Protein AF-A0A8B6DJI1-F1 (afdb_monomer)

pLDDT: mean 71.01, std 21.44, range [27.3, 97.31]

Mean predicted aligned error: 15.01 Å

Solvent-accessible surface area (backbone atoms only — not comparable to full-atom values): 9676 Å² total; per-residue (Å²): 140,87,82,86,86,88,76,87,83,82,92,80,78,94,67,89,69,74,72,77,70,94,80,73,61,66,46,68,45,94,41,61,42,37,37,41,38,54,73,71,86,84,73,83,68,88,75,83,71,89,68,81,92,63,101,61,92,72,81,72,51,72,69,55,52,47,53,55,49,52,56,54,56,53,58,72,75,49,94,63,93,67,99,72,74,81,79,74,68,68,50,76,47,73,40,82,82,68,45,79,90,76,55,53,93,73,30,63,56,71,67,54,52,54,50,49,55,53,52,51,52,40,40,76,67,38,50,91,48,49,44,57,51,52,54,50,53,53,46,69,78,51,73,129

Radius of gyration: 20.6 Å; Cα contacts (8 Å, |Δi|>4): 70; chains: 1; bounding box: 54×53×44 Å

Organism: Mytilus galloprovincialis (NCBI:txid29158)

Secondary structure (DSSP, 8-state):
---PPP-PPPP----------S---EEE-TTSSEEEEE--TT-------------S-PPPPHHHHHHHHHHHHHHHH--S--TTGGGS-EEEEE-TT--GGG--TTS--HHHHHHHHHHHHHHHTTGGGHHHHHHHHHHHHS--

Sequence (144 aa):
MAKPSGYPPSPNPSSSGSSPSQNEEQYVHCSGGMFVLIEDSQTTSPTMKEAPFVYGHKKKSASQLRKDYIARQTSRTNQHDDQHWNKIGFLWSWNYMLSKKWRTSHTGDEHFQDKMLADFREFCSNKDDRLKEYWHDYKLDNPV

InterPro domains:
  IPR027244 Vacuolar membrane-associated protein Iml1 [PTHR13179] (19-137)
  IPR045838 DEPDC5, C-terminal [PF19418] (19-128)

Structure (mmCIF, N/CA/C/O backbone):
data_AF-A0A8B6DJI1-F1
#
_entry.id   AF-A0A8B6DJI1-F1
#
loop_
_atom_site.group_PDB
_atom_site.id
_atom_site.type_symbol
_atom_site.label_atom_id
_atom_site.label_alt_id
_atom_site.label_comp_id
_atom_site.label_asym_id
_atom_site.label_entity_id
_atom_site.label_seq_id
_atom_site.pdbx_PDB_ins_code
_atom_site.Cartn_x
_atom_site.Cartn_y
_atom_site.Cartn_z
_atom_site.occupancy
_atom_site.B_iso_or_equiv
_atom_site.auth_seq_id
_atom_site.auth_comp_id
_atom_site.auth_asym_id
_atom_site.auth_atom_id
_atom_site.pdbx_PDB_model_num
ATOM 1 N N . MET A 1 1 ? 18.929 -14.274 12.629 1.00 33.88 1 MET A N 1
ATOM 2 C CA . MET A 1 1 ? 20.221 -13.930 13.268 1.00 33.88 1 MET A CA 1
ATOM 3 C C . MET A 1 1 ? 20.989 -12.996 12.342 1.00 33.88 1 MET A C 1
ATOM 5 O O . MET A 1 1 ? 21.514 -13.462 11.343 1.00 33.88 1 MET A O 1
ATOM 9 N N . ALA A 1 2 ? 21.009 -11.692 12.617 1.00 27.30 2 ALA A N 1
ATOM 10 C CA . ALA A 1 2 ? 21.790 -10.724 11.844 1.00 27.30 2 ALA A CA 1
ATOM 11 C C . ALA A 1 2 ? 22.995 -10.275 12.683 1.00 27.30 2 ALA A C 1
ATOM 13 O O . ALA A 1 2 ? 22.825 -9.871 13.831 1.00 27.30 2 ALA A O 1
ATOM 14 N N . LYS A 1 3 ? 24.207 -10.382 12.129 1.00 34.62 3 LYS A N 1
ATOM 15 C CA . LYS A 1 3 ? 25.426 -9.787 12.699 1.00 34.62 3 LYS A CA 1
ATOM 16 C C . LYS A 1 3 ? 25.803 -8.534 11.894 1.00 34.62 3 LYS A C 1
ATOM 18 O O . LYS A 1 3 ? 25.657 -8.573 10.673 1.00 34.62 3 LYS A O 1
ATOM 23 N N . PRO A 1 4 ? 26.332 -7.466 12.517 1.00 36.09 4 PRO A N 1
ATOM 24 C CA . PRO A 1 4 ? 26.873 -6.323 11.790 1.00 36.09 4 PRO A CA 1
ATOM 25 C C . PRO A 1 4 ? 28.319 -6.595 11.344 1.00 36.09 4 PRO A C 1
ATOM 27 O O . PRO A 1 4 ? 29.148 -7.047 12.132 1.00 36.09 4 PRO A O 1
ATOM 30 N N . SER A 1 5 ? 28.620 -6.309 10.075 1.00 44.19 5 SER A N 1
ATOM 31 C CA . SER A 1 5 ? 29.976 -6.315 9.514 1.00 44.19 5 SER A CA 1
ATOM 32 C C . SER A 1 5 ? 30.703 -5.029 9.912 1.00 44.19 5 SER A C 1
ATOM 34 O O . SER A 1 5 ? 30.231 -3.937 9.605 1.00 44.19 5 SER A O 1
ATOM 36 N N . GLY A 1 6 ? 31.841 -5.156 10.598 1.00 38.81 6 GLY A N 1
ATOM 37 C CA . GLY A 1 6 ? 32.668 -4.034 11.035 1.00 38.81 6 GLY A CA 1
ATOM 38 C C . GLY A 1 6 ? 33.604 -3.519 9.940 1.00 38.81 6 GLY A C 1
ATOM 39 O O . GLY A 1 6 ? 34.353 -4.289 9.348 1.00 38.81 6 GLY A O 1
ATOM 40 N N . TYR A 1 7 ? 33.605 -2.203 9.744 1.00 43.00 7 TYR A N 1
ATOM 41 C CA . TYR A 1 7 ? 34.734 -1.445 9.205 1.00 43.00 7 TYR A CA 1
ATOM 42 C C . TYR A 1 7 ? 34.986 -0.246 10.136 1.00 43.00 7 TYR A C 1
ATOM 44 O O . TYR A 1 7 ? 34.014 0.365 10.590 1.00 43.00 7 TYR A O 1
ATOM 52 N N . PRO A 1 8 ? 36.245 0.094 10.468 1.00 41.28 8 PRO A N 1
ATOM 53 C CA . PRO A 1 8 ? 36.543 1.226 11.342 1.00 41.28 8 PRO A CA 1
ATOM 54 C C . PRO A 1 8 ? 36.371 2.564 10.593 1.00 41.28 8 PRO A C 1
ATOM 56 O O . PRO A 1 8 ? 36.754 2.651 9.424 1.00 41.28 8 PRO A O 1
ATOM 59 N N . PRO A 1 9 ? 35.835 3.624 11.229 1.00 41.81 9 PRO A N 1
ATOM 60 C CA . PRO A 1 9 ? 35.714 4.930 10.592 1.00 41.81 9 PRO A CA 1
ATOM 61 C C . PRO A 1 9 ? 37.046 5.696 10.645 1.00 41.81 9 PRO A C 1
ATOM 63 O O . PRO A 1 9 ? 37.699 5.766 11.686 1.00 41.81 9 PRO A O 1
ATOM 66 N N . SER A 1 10 ? 37.445 6.301 9.523 1.00 41.16 10 SER A N 1
ATOM 67 C CA . SER A 1 10 ? 38.513 7.310 9.480 1.00 41.16 10 SER A CA 1
ATOM 68 C C . SER A 1 10 ? 38.055 8.620 10.148 1.00 41.16 10 SER A C 1
ATOM 70 O O . SER A 1 10 ? 36.873 8.959 10.051 1.00 41.16 10 SER A O 1
ATOM 72 N N . PRO A 1 11 ? 38.949 9.387 10.804 1.00 50.03 11 PRO A N 1
ATOM 73 C CA . PRO A 1 11 ? 38.566 10.576 11.557 1.00 50.03 11 PRO A CA 1
ATOM 74 C C . PRO A 1 11 ? 38.587 11.818 10.661 1.00 50.03 11 PRO A C 1
ATOM 76 O O . PRO A 1 11 ? 39.605 12.078 10.025 1.00 50.03 11 PRO A O 1
ATOM 79 N N . ASN A 1 12 ? 37.492 12.588 10.615 1.00 39.09 12 ASN A N 1
ATOM 80 C CA . ASN A 1 12 ? 37.504 14.010 10.236 1.00 39.09 12 ASN A CA 1
ATOM 81 C C . ASN A 1 12 ? 36.141 14.696 10.486 1.00 39.09 12 ASN A C 1
ATOM 83 O O . ASN A 1 12 ? 35.134 14.016 10.666 1.00 39.09 12 ASN A O 1
ATOM 87 N N . PRO A 1 13 ? 36.116 16.036 10.596 1.00 38.59 13 PRO A N 1
ATOM 88 C CA . PRO A 1 13 ? 35.993 16.761 11.851 1.00 38.59 13 PRO A CA 1
ATOM 89 C C . PRO A 1 13 ? 34.543 17.124 12.188 1.00 38.59 13 PRO A C 1
ATOM 91 O O . PRO A 1 13 ? 33.664 17.155 11.331 1.00 38.59 13 PRO A O 1
ATOM 94 N N . SER A 1 14 ? 34.340 17.422 13.470 1.00 43.56 14 SER A N 1
ATOM 95 C CA . SER A 1 14 ? 33.156 17.989 14.123 1.00 43.56 14 SER A CA 1
ATOM 96 C C . SER A 1 14 ? 32.201 18.768 13.206 1.00 43.56 14 SER A C 1
ATOM 98 O O . SER A 1 14 ? 32.232 19.996 13.141 1.00 43.56 14 SER A O 1
ATOM 100 N N . SER A 1 15 ? 31.277 18.049 12.572 1.00 36.38 15 SER A N 1
ATOM 101 C CA . SER A 1 15 ? 29.932 18.566 12.372 1.00 36.38 15 SER A CA 1
ATOM 102 C C . SER A 1 15 ? 29.125 18.039 13.546 1.00 36.38 15 SER A C 1
ATOM 104 O O . SER A 1 15 ? 29.082 16.833 13.790 1.00 36.38 15 SER A O 1
ATOM 106 N N . SER A 1 16 ? 28.538 18.939 14.328 1.00 40.47 16 SER A N 1
ATOM 107 C CA . SER A 1 16 ? 27.451 18.607 15.241 1.00 40.47 16 SER A CA 1
ATOM 108 C C . SER A 1 16 ? 26.260 18.171 14.388 1.00 40.47 16 SER A C 1
ATOM 110 O O . SER A 1 16 ? 25.307 18.914 14.163 1.00 40.47 16 SER A O 1
ATOM 112 N N . GLY A 1 17 ? 26.372 16.967 13.825 1.00 34.59 17 GLY A N 1
ATOM 113 C CA . GLY A 1 17 ? 25.301 16.273 13.151 1.00 34.59 17 GLY A CA 1
ATOM 114 C C . GLY A 1 17 ? 24.206 16.108 14.179 1.00 34.59 17 GLY A C 1
ATOM 115 O O . GLY A 1 17 ? 24.384 15.415 15.178 1.00 34.59 17 GLY A O 1
ATOM 116 N N . SER A 1 18 ? 23.108 16.824 13.963 1.00 40.41 18 SER A N 1
ATOM 117 C CA . SER A 1 18 ? 21.860 16.619 14.673 1.00 40.41 18 SER A CA 1
ATOM 118 C C . SER A 1 18 ? 21.622 15.121 14.795 1.00 40.41 18 SER A C 1
ATOM 120 O O . SER A 1 18 ? 21.480 14.444 13.773 1.00 40.41 18 SER A O 1
ATOM 122 N N . SER A 1 19 ? 21.614 14.616 16.026 1.00 35.41 19 SER A N 1
ATOM 123 C CA . SER A 1 19 ? 21.172 13.265 16.337 1.00 35.41 19 SER A CA 1
ATOM 124 C C . SER A 1 19 ? 19.873 13.023 15.562 1.00 35.41 19 SER A C 1
ATOM 126 O O . SER A 1 19 ? 18.969 13.863 15.678 1.00 35.41 19 SER A O 1
ATOM 128 N N . PRO A 1 20 ? 19.759 11.969 14.731 1.00 40.66 20 PRO A N 1
ATOM 129 C CA . PRO A 1 20 ? 18.486 11.664 14.104 1.00 40.66 20 PRO A CA 1
ATOM 130 C C . PRO A 1 20 ? 17.487 11.491 15.242 1.00 40.66 20 PRO A C 1
ATOM 132 O O . PRO A 1 20 ? 17.712 10.720 16.178 1.00 40.66 20 PRO A O 1
ATOM 135 N N . SER A 1 21 ? 16.447 12.317 15.221 1.00 45.72 21 SER A N 1
ATOM 136 C CA . SER A 1 21 ? 15.353 12.244 16.177 1.00 45.72 21 SER A CA 1
ATOM 137 C C . SER A 1 21 ? 14.838 10.807 16.138 1.00 45.72 21 SER A C 1
ATOM 139 O O . SER A 1 21 ? 14.453 10.331 15.076 1.00 45.72 21 SER A O 1
ATOM 141 N N . GLN A 1 22 ? 14.890 10.104 17.264 1.00 48.19 22 GLN A N 1
ATOM 142 C CA . GLN A 1 22 ? 14.645 8.661 17.387 1.00 48.19 22 GLN A CA 1
ATOM 143 C C . GLN A 1 22 ? 13.188 8.210 17.105 1.00 48.19 22 GLN A C 1
ATOM 145 O O . GLN A 1 22 ? 12.833 7.105 17.479 1.00 48.19 22 GLN A O 1
ATOM 150 N N . ASN A 1 23 ? 12.355 9.004 16.418 1.00 52.12 23 ASN A N 1
ATOM 151 C CA . ASN A 1 23 ? 10.938 8.698 16.142 1.00 52.12 23 ASN A CA 1
ATOM 152 C C . ASN A 1 23 ? 10.607 8.807 14.643 1.00 52.12 23 ASN A C 1
ATOM 154 O O . ASN A 1 23 ? 9.687 9.516 14.234 1.00 52.12 23 ASN A O 1
ATOM 158 N N . GLU A 1 24 ? 11.382 8.147 13.787 1.00 61.62 24 GLU A N 1
ATOM 159 C CA . GLU A 1 24 ? 11.095 8.085 12.352 1.00 61.62 24 GLU A CA 1
ATOM 160 C C . GLU A 1 24 ? 10.642 6.672 11.955 1.00 61.62 24 GLU A C 1
ATOM 162 O O . GLU A 1 24 ? 11.385 5.931 11.322 1.00 61.62 24 GLU A O 1
ATOM 167 N N . GLU A 1 25 ? 9.401 6.304 12.300 1.00 74.00 25 GLU A N 1
ATOM 168 C CA . GLU A 1 25 ? 8.780 5.015 11.943 1.00 74.00 25 GLU A CA 1
ATOM 169 C C . GLU A 1 25 ? 8.445 4.954 10.441 1.00 74.00 25 GLU A C 1
ATOM 171 O O . GLU A 1 25 ? 7.317 5.168 9.989 1.00 74.00 25 GLU A O 1
ATOM 176 N N . GLN A 1 26 ? 9.485 4.761 9.631 1.00 86.06 26 GLN A N 1
ATOM 177 C CA . GLN A 1 26 ? 9.389 4.496 8.204 1.00 86.06 26 GLN A CA 1
ATOM 178 C C . GLN A 1 26 ? 9.722 3.030 7.948 1.00 86.06 26 GLN A C 1
ATOM 180 O O . GLN A 1 26 ? 10.788 2.543 8.319 1.00 86.06 26 GLN A O 1
ATOM 185 N N . TYR A 1 27 ? 8.826 2.352 7.244 1.00 91.06 27 TYR A N 1
ATOM 186 C CA . TYR A 1 27 ? 8.943 0.939 6.933 1.00 91.06 27 TYR A CA 1
ATOM 187 C C . TYR A 1 27 ? 9.139 0.748 5.436 1.00 91.06 27 TYR A C 1
ATOM 189 O O . TYR A 1 27 ? 8.515 1.414 4.607 1.00 91.06 27 TYR A O 1
ATOM 197 N N . VAL A 1 28 ? 10.018 -0.188 5.095 1.00 92.94 28 VAL A N 1
ATOM 198 C CA . VAL A 1 28 ? 10.248 -0.646 3.727 1.00 92.94 28 VAL A CA 1
ATOM 199 C C . VAL A 1 28 ? 9.751 -2.080 3.650 1.00 92.94 28 VAL A C 1
ATOM 201 O O . VAL A 1 28 ? 10.184 -2.922 4.437 1.00 92.94 28 VAL A O 1
ATOM 204 N N . HIS A 1 29 ? 8.851 -2.373 2.715 1.00 94.31 29 HIS A N 1
ATOM 205 C CA . HIS A 1 29 ? 8.434 -3.752 2.475 1.00 94.31 29 HIS A CA 1
ATOM 206 C C . HIS A 1 29 ? 9.634 -4.594 2.011 1.00 94.31 29 HIS A C 1
ATOM 208 O O . HIS A 1 29 ? 10.514 -4.086 1.317 1.00 94.31 29 HIS A O 1
ATOM 214 N N . CYS A 1 30 ? 9.665 -5.890 2.332 1.00 92.12 30 CYS A N 1
ATOM 215 C CA . CYS A 1 30 ? 10.796 -6.773 2.013 1.00 92.12 30 CYS A CA 1
ATOM 216 C C . CYS A 1 30 ? 11.115 -6.858 0.510 1.00 92.12 30 CYS A C 1
ATOM 218 O O . CYS A 1 30 ? 12.256 -7.105 0.129 1.00 92.12 30 CYS A O 1
ATOM 220 N N . SER A 1 31 ? 10.131 -6.590 -0.349 1.00 92.69 31 SER A N 1
ATOM 221 C CA . SER A 1 31 ? 10.334 -6.506 -1.795 1.00 92.69 31 SER A CA 1
ATOM 222 C C . SER A 1 31 ? 11.127 -5.269 -2.245 1.00 92.69 31 SER A C 1
ATOM 224 O O . SER A 1 31 ? 11.581 -5.206 -3.386 1.00 92.69 31 SER A O 1
ATOM 226 N N . GLY A 1 32 ? 11.270 -4.262 -1.378 1.00 93.00 32 GLY A N 1
ATOM 227 C CA . GLY A 1 32 ? 11.884 -2.964 -1.667 1.00 93.00 32 GLY A CA 1
ATOM 228 C C . GLY A 1 32 ? 11.017 -2.028 -2.514 1.00 93.00 32 GLY A C 1
ATOM 229 O O . GLY A 1 32 ? 11.421 -0.894 -2.761 1.00 93.00 32 GLY A O 1
ATOM 230 N N . GLY A 1 33 ? 9.844 -2.483 -2.970 1.00 93.19 33 GLY A N 1
ATOM 231 C CA . GLY A 1 33 ? 8.965 -1.744 -3.882 1.00 93.19 33 GLY A CA 1
ATOM 232 C C . GLY A 1 33 ? 8.011 -0.759 -3.204 1.00 93.19 33 GLY A C 1
ATOM 233 O O . GLY A 1 33 ? 7.419 0.070 -3.882 1.00 93.19 33 GLY A O 1
ATOM 234 N N . MET A 1 34 ? 7.830 -0.847 -1.887 1.00 95.31 34 MET A N 1
ATOM 235 C CA . MET A 1 34 ? 6.762 -0.141 -1.171 1.00 95.31 34 MET A CA 1
ATOM 236 C C . MET A 1 34 ? 7.286 0.430 0.140 1.00 95.31 34 MET A C 1
ATOM 238 O O . MET A 1 34 ? 8.040 -0.236 0.857 1.00 95.31 34 MET A O 1
ATOM 242 N N . PHE A 1 35 ? 6.859 1.650 0.449 1.00 94.06 35 PHE A N 1
ATOM 243 C CA . PHE A 1 35 ? 7.185 2.346 1.686 1.00 94.06 35 PHE A CA 1
ATOM 244 C C . PHE A 1 35 ? 5.918 2.715 2.443 1.00 94.06 35 PHE A C 1
ATOM 246 O O . PHE A 1 35 ? 4.950 3.195 1.846 1.00 94.06 35 PHE A O 1
ATOM 253 N N . VAL A 1 36 ? 5.974 2.555 3.762 1.00 92.44 36 VAL A N 1
ATOM 254 C CA . VAL A 1 36 ? 4.923 2.973 4.685 1.00 92.44 36 VAL A CA 1
ATOM 255 C C . VAL A 1 36 ? 5.513 3.951 5.682 1.00 92.44 36 VAL A C 1
ATOM 257 O O . VAL A 1 36 ? 6.590 3.735 6.236 1.00 92.44 36 VAL A O 1
ATOM 260 N N . LEU A 1 37 ? 4.803 5.045 5.895 1.00 88.31 37 LEU A N 1
ATOM 261 C CA . LEU A 1 37 ? 5.164 6.092 6.827 1.00 88.31 37 LEU A CA 1
ATOM 262 C C . LEU A 1 37 ? 4.019 6.256 7.827 1.00 88.31 37 LEU A C 1
ATOM 264 O O . LEU A 1 37 ? 2.903 6.590 7.430 1.00 88.31 37 LEU A O 1
ATOM 268 N N . ILE A 1 38 ? 4.308 6.017 9.104 1.00 84.44 38 ILE A N 1
ATOM 269 C CA . ILE A 1 38 ? 3.337 6.140 10.195 1.00 84.44 38 ILE A CA 1
ATOM 270 C C . ILE A 1 38 ? 3.567 7.474 10.910 1.00 84.44 38 ILE A C 1
ATOM 272 O O . ILE A 1 38 ? 4.707 7.912 11.100 1.00 84.44 38 ILE A O 1
ATOM 276 N N . GLU A 1 39 ? 2.475 8.161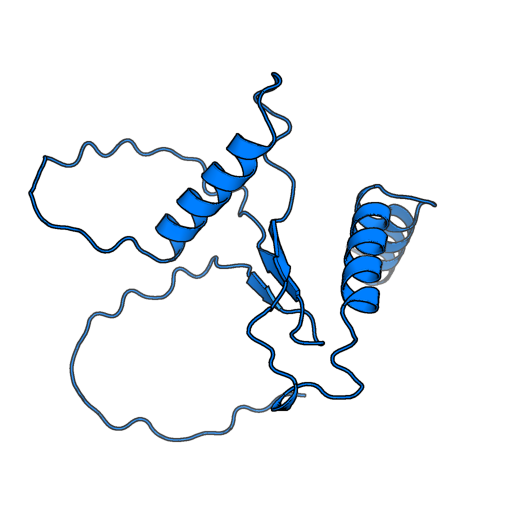 11.237 1.00 74.31 39 GLU A N 1
ATOM 277 C CA . GLU A 1 39 ? 2.525 9.378 12.039 1.00 74.31 39 GLU A CA 1
ATOM 278 C C . GLU A 1 39 ? 2.510 9.030 13.529 1.00 74.31 39 GLU A C 1
ATOM 280 O O . GLU A 1 39 ? 1.654 8.283 14.000 1.00 74.31 39 GLU A O 1
ATOM 285 N N . ASP A 1 40 ? 3.444 9.610 14.283 1.00 65.88 40 ASP A N 1
ATOM 286 C CA . ASP A 1 40 ? 3.448 9.496 15.736 1.00 65.88 40 ASP A CA 1
ATOM 287 C C . ASP A 1 40 ? 2.369 10.414 16.332 1.00 65.88 40 ASP A C 1
ATOM 289 O O . ASP A 1 40 ? 2.465 11.650 16.282 1.00 65.88 40 ASP A O 1
ATOM 293 N N . SER A 1 41 ? 1.358 9.786 16.934 1.00 56.88 41 SER A N 1
ATOM 294 C CA . SER A 1 41 ? 0.233 10.439 17.614 1.00 56.88 41 SER A CA 1
ATOM 295 C C . SER A 1 41 ? 0.642 11.440 18.710 1.00 56.88 41 SER A C 1
ATOM 297 O O . SER A 1 41 ? -0.157 12.309 19.066 1.00 56.88 41 SER A O 1
ATOM 299 N N . GLN A 1 42 ? 1.880 11.382 19.221 1.00 50.91 42 GLN A N 1
ATOM 300 C CA . GLN A 1 42 ? 2.343 12.214 20.337 1.00 50.91 42 GLN A CA 1
ATOM 301 C C . GLN A 1 42 ? 2.907 13.587 19.932 1.00 50.91 42 GLN A C 1
ATOM 303 O O . GLN A 1 42 ? 3.216 14.408 20.796 1.00 50.91 42 GLN A O 1
ATOM 308 N N . THR A 1 43 ? 3.013 13.906 18.636 1.00 49.16 43 THR A N 1
ATOM 309 C CA . THR A 1 43 ? 3.732 15.120 18.189 1.00 49.16 43 THR A CA 1
ATOM 310 C C . THR A 1 43 ? 2.849 16.350 17.927 1.00 49.16 43 THR A C 1
ATOM 312 O O . THR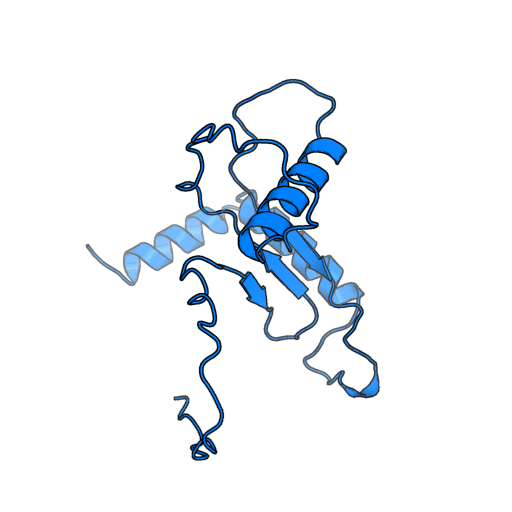 A 1 43 ? 3.295 17.301 17.275 1.00 49.16 43 THR A O 1
ATOM 315 N N . THR A 1 44 ? 1.609 16.384 18.433 1.00 45.00 44 THR A N 1
ATOM 316 C CA . THR A 1 44 ? 0.724 17.559 18.316 1.00 45.00 44 THR A CA 1
ATOM 317 C C . THR A 1 44 ? 0.753 18.427 19.573 1.00 45.00 44 THR A C 1
ATOM 319 O O . THR A 1 44 ? -0.229 18.516 20.302 1.00 45.00 44 THR A O 1
ATOM 322 N N . SER A 1 45 ? 1.865 19.117 19.816 1.00 37.69 45 SER A N 1
ATOM 323 C CA . SER A 1 45 ? 1.817 20.396 20.529 1.00 37.69 45 SER A CA 1
ATOM 324 C C . SER A 1 45 ? 2.376 21.477 19.600 1.00 37.69 45 SER A C 1
ATOM 326 O O . SER A 1 45 ? 3.576 21.487 19.306 1.00 37.69 45 SER A O 1
ATOM 328 N N . PRO A 1 46 ? 1.536 22.383 19.066 1.00 43.03 46 PRO A N 1
ATOM 329 C CA . PRO A 1 46 ? 2.036 23.545 18.359 1.00 43.03 46 PRO A CA 1
ATOM 330 C C . PRO A 1 46 ? 2.614 24.483 19.417 1.00 43.03 46 PRO A C 1
ATOM 332 O O . PRO A 1 46 ? 1.928 25.354 19.940 1.00 43.03 46 PRO A O 1
ATOM 335 N N . THR A 1 47 ? 3.887 24.308 19.771 1.00 36.25 47 THR A N 1
ATOM 336 C CA . THR A 1 47 ? 4.597 25.402 20.434 1.00 36.25 47 THR A CA 1
ATOM 337 C C . THR A 1 47 ? 4.79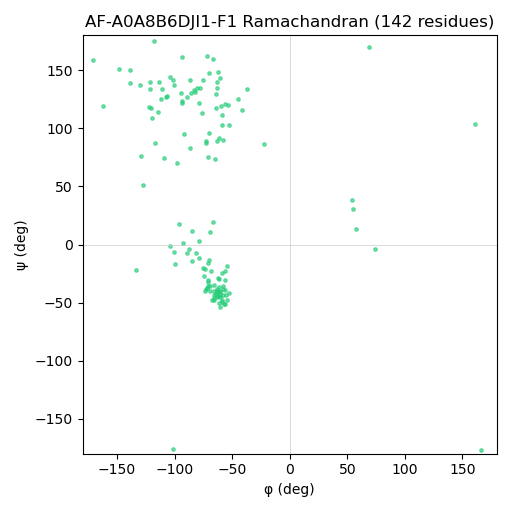3 26.472 19.366 1.00 36.25 47 THR A C 1
ATOM 339 O O . THR A 1 47 ? 5.714 26.380 18.553 1.00 36.25 47 THR A O 1
ATOM 342 N N . MET A 1 48 ? 3.888 27.453 19.331 1.00 41.97 48 MET A N 1
ATOM 343 C CA . MET A 1 48 ? 4.078 28.713 18.621 1.00 41.97 48 MET A CA 1
ATOM 344 C C . MET A 1 48 ? 5.344 29.370 19.175 1.00 41.97 48 MET A C 1
ATOM 346 O O . MET A 1 48 ? 5.313 30.090 20.165 1.00 41.97 48 MET A O 1
ATOM 350 N N 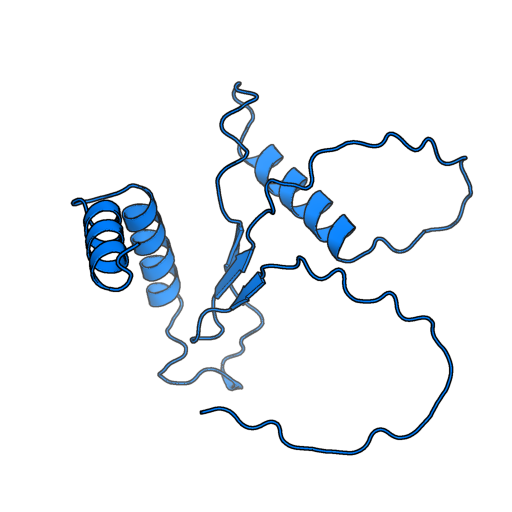. LYS A 1 49 ? 6.495 29.071 18.575 1.00 42.28 49 LYS A N 1
ATOM 351 C CA . LYS A 1 49 ? 7.682 29.901 18.733 1.00 42.28 49 LYS A CA 1
ATOM 352 C C . LYS A 1 49 ? 7.640 30.893 17.585 1.00 42.28 49 LYS A C 1
ATOM 354 O O . LYS A 1 49 ? 8.060 30.563 16.478 1.00 42.28 49 LYS A O 1
ATOM 359 N N . GLU A 1 50 ? 7.091 32.078 17.849 1.00 43.28 50 GLU A N 1
ATOM 360 C CA . G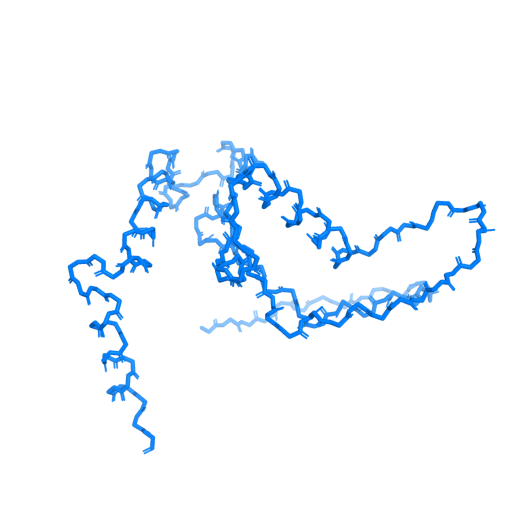LU A 1 50 ? 7.385 33.263 17.045 1.00 43.28 50 GLU A CA 1
ATOM 361 C C . GLU A 1 50 ? 8.909 33.403 16.992 1.00 43.28 50 GLU A C 1
ATOM 363 O O . GLU A 1 50 ? 9.562 33.764 17.969 1.00 43.28 50 GLU A O 1
ATOM 368 N N . ALA A 1 51 ? 9.500 33.012 15.867 1.00 46.69 51 ALA A N 1
ATOM 369 C CA . ALA A 1 51 ? 10.900 33.271 15.599 1.00 46.69 51 ALA A CA 1
ATOM 370 C C . ALA A 1 51 ? 10.977 34.565 14.777 1.00 46.69 51 ALA A C 1
ATOM 372 O O . ALA A 1 51 ? 10.274 34.667 13.767 1.00 46.69 51 ALA A O 1
ATOM 373 N N . PRO A 1 52 ? 11.822 35.536 15.166 1.00 41.66 52 PRO A N 1
ATOM 374 C CA . PRO A 1 52 ? 11.965 36.772 14.421 1.00 41.66 52 PRO A CA 1
ATOM 375 C C . PRO A 1 52 ? 12.455 36.490 13.000 1.00 41.66 52 PRO A C 1
ATOM 377 O O . PRO A 1 52 ? 13.264 35.590 12.752 1.00 41.66 52 PRO A O 1
ATOM 380 N N . PHE A 1 53 ? 11.936 37.285 12.072 1.00 48.75 53 PHE A N 1
ATOM 381 C CA . PHE A 1 53 ? 12.245 37.280 10.653 1.00 48.75 53 PHE A CA 1
ATOM 382 C C . PHE A 1 53 ? 13.741 37.539 10.422 1.00 48.75 53 PHE A C 1
ATOM 384 O O . PHE A 1 53 ? 14.220 38.665 10.528 1.00 48.75 53 PHE A O 1
ATOM 391 N N . VAL A 1 54 ? 14.489 36.478 10.115 1.00 42.69 54 VAL A N 1
ATOM 392 C CA . VAL A 1 54 ? 15.879 36.564 9.657 1.00 42.69 54 VAL A CA 1
ATOM 393 C C . VAL A 1 54 ? 15.944 35.917 8.281 1.00 42.69 54 VAL A C 1
ATOM 395 O O . VAL A 1 54 ? 15.667 34.724 8.138 1.00 42.69 54 VAL A O 1
ATOM 398 N N . TYR A 1 55 ? 16.301 36.715 7.273 1.00 47.78 55 TYR A N 1
ATOM 399 C CA . TYR A 1 55 ? 16.574 36.270 5.909 1.00 47.78 55 TYR A CA 1
ATOM 400 C C . TYR A 1 55 ? 17.755 35.295 5.902 1.00 47.78 55 TYR A C 1
ATOM 402 O O . TYR A 1 55 ? 18.919 35.670 5.813 1.00 47.78 55 TYR A O 1
ATOM 410 N N . GLY A 1 56 ? 17.439 34.015 6.016 1.00 50.19 56 GLY A N 1
ATOM 411 C CA . GLY A 1 56 ? 18.362 32.915 5.825 1.00 50.19 56 GLY A CA 1
ATOM 412 C C . GLY A 1 56 ? 17.526 31.670 5.611 1.00 50.19 56 GLY A C 1
ATOM 413 O O . GLY A 1 56 ? 16.723 31.313 6.472 1.00 50.19 56 GLY A O 1
ATOM 414 N N . HIS A 1 57 ? 17.663 31.024 4.455 1.00 54.62 57 HIS A N 1
ATOM 415 C CA . HIS A 1 57 ? 16.966 29.773 4.177 1.00 54.62 57 HIS A CA 1
ATOM 416 C C . HIS A 1 57 ? 17.454 28.699 5.158 1.00 54.62 57 HIS A C 1
ATOM 418 O O . HIS A 1 57 ? 18.427 27.990 4.901 1.00 54.62 57 HIS A O 1
ATOM 424 N N . LYS A 1 58 ? 16.798 28.585 6.318 1.00 63.62 58 LYS A N 1
ATOM 425 C CA . LYS A 1 58 ? 17.036 27.486 7.251 1.00 63.62 58 LYS A CA 1
ATOM 426 C C . LYS A 1 58 ? 16.613 26.202 6.548 1.00 63.62 58 LYS A C 1
ATOM 428 O O . LYS A 1 58 ? 15.447 26.040 6.183 1.00 63.62 58 LYS A O 1
ATOM 433 N N . LYS A 1 59 ? 17.571 25.297 6.333 1.00 70.38 59 LYS A N 1
ATOM 434 C CA . LYS A 1 59 ? 17.288 23.951 5.829 1.00 70.38 59 LYS A CA 1
ATOM 435 C C . LYS A 1 59 ? 16.354 23.276 6.833 1.00 70.38 59 LYS A C 1
ATOM 437 O O . LYS A 1 59 ? 16.693 23.153 8.008 1.00 70.38 59 LYS A O 1
ATOM 442 N N . LYS A 1 60 ? 15.156 22.908 6.381 1.00 76.81 60 LYS A N 1
ATOM 443 C CA . LYS A 1 60 ? 14.182 22.180 7.201 1.00 76.81 60 LYS A CA 1
ATOM 444 C C . LYS A 1 60 ? 14.769 20.816 7.573 1.00 76.81 60 LYS A C 1
ATOM 446 O O . LYS A 1 60 ? 15.415 20.185 6.738 1.00 76.81 60 LYS A O 1
ATOM 451 N N . SER A 1 61 ? 14.553 20.372 8.810 1.00 81.12 61 SER A N 1
ATOM 452 C CA . SER A 1 61 ? 14.929 19.017 9.226 1.00 81.12 61 SER A CA 1
ATOM 453 C C . SER A 1 61 ? 14.082 17.969 8.494 1.00 81.12 61 SER A C 1
ATOM 455 O O . SER A 1 61 ? 12.989 18.282 8.016 1.00 81.12 61 SER A O 1
ATOM 457 N N . ALA A 1 62 ? 14.555 16.720 8.439 1.00 75.38 62 ALA A N 1
ATOM 458 C CA . ALA A 1 62 ? 13.806 15.602 7.858 1.00 75.38 62 ALA A CA 1
ATOM 459 C C . ALA A 1 62 ? 12.421 15.439 8.514 1.00 75.38 62 ALA A C 1
ATOM 461 O O . ALA A 1 62 ? 11.415 15.349 7.813 1.00 75.38 62 ALA A O 1
ATOM 462 N N . SER A 1 63 ? 12.354 15.544 9.846 1.00 73.00 63 SER A N 1
ATOM 463 C CA . SER A 1 63 ? 11.096 15.561 10.603 1.00 73.00 63 SER A CA 1
ATOM 464 C C . SER A 1 63 ? 10.159 16.702 10.179 1.00 73.00 63 SER A C 1
ATOM 466 O O . SER A 1 63 ? 8.967 16.480 9.970 1.00 73.00 63 SER A O 1
ATOM 468 N N . GLN A 1 64 ? 10.676 17.919 9.973 1.00 75.62 64 GLN A N 1
ATOM 469 C CA . GLN A 1 64 ? 9.845 19.044 9.532 1.00 75.62 64 GLN A CA 1
ATOM 470 C C . GLN A 1 64 ? 9.355 18.863 8.089 1.00 75.62 64 GLN A C 1
ATOM 472 O O . GLN A 1 64 ? 8.199 19.148 7.789 1.00 75.62 64 GLN A O 1
ATOM 477 N N . LEU A 1 65 ? 10.211 18.353 7.199 1.00 82.00 65 LEU A N 1
ATOM 478 C CA . LEU A 1 65 ? 9.833 18.022 5.823 1.00 82.00 65 LEU A CA 1
ATOM 479 C C . LEU A 1 65 ? 8.771 16.917 5.771 1.00 82.00 65 LEU A C 1
ATOM 481 O O . LEU A 1 65 ? 7.850 17.003 4.962 1.00 82.00 65 LEU A O 1
ATOM 485 N N . ARG A 1 66 ? 8.868 15.919 6.657 1.00 75.19 66 ARG A N 1
ATOM 486 C CA . ARG A 1 66 ? 7.869 14.860 6.835 1.00 75.19 66 ARG A CA 1
ATOM 487 C C . ARG A 1 66 ? 6.523 15.457 7.234 1.00 75.19 66 ARG A C 1
ATOM 489 O O . ARG A 1 66 ? 5.557 15.232 6.517 1.00 75.19 66 ARG A O 1
ATOM 496 N N . LYS A 1 67 ? 6.469 16.268 8.300 1.00 78.38 67 LYS A N 1
ATOM 497 C CA . LYS A 1 67 ? 5.233 16.942 8.753 1.00 78.38 67 LYS A CA 1
ATOM 498 C C . LYS A 1 67 ? 4.580 17.750 7.634 1.00 78.38 67 LYS A C 1
ATOM 500 O O . LYS A 1 67 ? 3.388 17.604 7.375 1.00 78.38 67 LYS A O 1
ATOM 505 N N . ASP A 1 68 ? 5.381 18.546 6.928 1.00 81.38 68 ASP A N 1
ATOM 506 C CA . ASP A 1 68 ? 4.909 19.336 5.791 1.00 81.38 68 ASP A CA 1
ATOM 507 C C . ASP A 1 68 ? 4.365 18.441 4.661 1.00 81.38 68 ASP A C 1
ATOM 509 O O . ASP A 1 68 ? 3.391 18.803 4.002 1.00 81.38 68 ASP A O 1
ATOM 513 N N . TYR A 1 69 ? 4.976 17.276 4.416 1.00 81.12 69 TYR A N 1
ATOM 514 C CA . TYR A 1 69 ? 4.495 16.310 3.429 1.00 81.12 69 TYR A CA 1
ATOM 515 C C . TYR A 1 69 ? 3.157 15.691 3.844 1.00 81.12 69 TYR A C 1
ATOM 517 O O . TYR A 1 69 ? 2.233 15.697 3.033 1.00 81.12 69 TYR A O 1
ATOM 525 N N . ILE A 1 70 ? 3.020 15.233 5.096 1.00 77.75 70 ILE A N 1
ATOM 526 C CA . ILE A 1 70 ? 1.763 14.658 5.607 1.00 77.75 70 ILE A CA 1
ATOM 527 C C . ILE A 1 70 ? 0.624 15.668 5.464 1.00 77.75 70 ILE A C 1
ATOM 529 O O . ILE A 1 70 ? -0.384 15.366 4.830 1.00 77.75 70 ILE A O 1
ATOM 533 N N . ALA A 1 71 ? 0.826 16.898 5.949 1.00 80.06 71 ALA A N 1
ATOM 534 C CA . ALA A 1 71 ? -0.175 17.961 5.877 1.00 80.06 71 ALA A CA 1
ATOM 535 C C . ALA A 1 71 ? -0.621 18.273 4.432 1.00 80.06 71 ALA A C 1
ATOM 537 O O . ALA A 1 71 ? -1.788 18.570 4.168 1.00 80.06 71 ALA A O 1
ATOM 538 N N . ARG A 1 72 ? 0.296 18.191 3.458 1.00 80.69 72 ARG A N 1
ATOM 539 C CA . ARG A 1 72 ? -0.031 18.368 2.031 1.00 80.69 72 ARG A CA 1
ATOM 540 C C . ARG A 1 72 ? -0.836 17.210 1.449 1.00 80.69 72 ARG A C 1
ATOM 542 O O . ARG A 1 72 ? -1.654 17.437 0.566 1.00 80.69 72 ARG A O 1
ATOM 549 N N . GLN A 1 73 ? -0.583 15.979 1.885 1.00 75.19 73 GLN A N 1
ATOM 550 C CA . GLN A 1 73 ? -1.334 14.820 1.399 1.00 75.19 73 GLN A CA 1
ATOM 551 C C . GLN A 1 73 ? -2.753 14.792 1.979 1.00 75.19 73 GLN A C 1
ATOM 553 O O . GLN A 1 73 ? -3.707 14.558 1.242 1.00 75.19 73 GLN A O 1
ATOM 558 N N . THR A 1 74 ? -2.918 15.125 3.261 1.00 68.12 74 THR A N 1
ATOM 559 C CA . THR A 1 74 ? -4.235 15.163 3.920 1.00 68.12 74 THR A CA 1
ATOM 560 C C . THR A 1 74 ? -5.118 16.311 3.417 1.00 68.12 74 THR A C 1
ATOM 562 O O . THR A 1 74 ? -6.320 16.131 3.231 1.00 68.12 74 THR A O 1
ATOM 565 N N . SER A 1 75 ? -4.534 17.470 3.095 1.00 65.25 75 SER A N 1
ATOM 566 C CA . SER A 1 75 ? -5.260 18.604 2.488 1.00 65.25 75 SER A CA 1
ATOM 567 C C . SER A 1 75 ? -5.747 18.351 1.058 1.00 65.25 75 SER A C 1
ATOM 569 O O . SER A 1 75 ? -6.701 18.989 0.621 1.00 65.25 75 SER A O 1
ATOM 571 N N . ARG A 1 76 ? -5.140 17.413 0.318 1.00 63.09 76 ARG A N 1
ATOM 572 C CA . ARG A 1 76 ? -5.612 17.037 -1.027 1.00 63.09 76 ARG A CA 1
ATOM 573 C C . ARG A 1 76 ? -6.875 16.180 -1.004 1.00 63.09 76 ARG A C 1
ATOM 575 O O . ARG A 1 76 ? -7.615 16.202 -1.981 1.00 63.09 76 ARG A O 1
ATOM 582 N N . THR A 1 77 ? -7.104 15.430 0.073 1.00 59.97 77 THR A N 1
ATOM 583 C CA . THR A 1 77 ? -8.225 14.482 0.171 1.00 59.97 77 THR A CA 1
ATOM 584 C C . THR A 1 77 ? -9.424 15.021 0.955 1.00 59.97 77 THR A C 1
ATOM 586 O O . THR A 1 77 ? -10.515 14.483 0.802 1.00 59.97 77 THR A O 1
ATOM 589 N N . ASN A 1 78 ? -9.261 16.087 1.747 1.00 53.12 78 ASN A N 1
ATOM 590 C CA . ASN A 1 78 ? -10.317 16.636 2.601 1.00 53.12 78 ASN A CA 1
ATOM 591 C C . ASN A 1 78 ? -10.686 18.074 2.201 1.00 53.12 78 ASN A C 1
ATOM 593 O O . ASN A 1 78 ? -10.155 19.037 2.748 1.00 53.12 78 ASN A O 1
ATOM 597 N N . GLN A 1 79 ? -11.625 18.211 1.259 1.00 53.56 79 GLN A N 1
ATOM 598 C CA . GLN A 1 79 ? -12.477 19.410 1.152 1.00 53.56 79 GLN A CA 1
ATOM 599 C C . GLN A 1 79 ? -13.799 19.253 1.924 1.00 53.56 79 GLN A C 1
ATOM 601 O O . GLN A 1 79 ? -14.627 20.156 1.894 1.00 53.56 79 GLN A O 1
ATOM 606 N N . HIS A 1 80 ? -14.012 18.122 2.601 1.00 46.44 80 HIS A N 1
ATOM 607 C CA . HIS A 1 80 ? -15.224 17.863 3.368 1.00 46.44 80 HIS A CA 1
ATOM 608 C C . HIS A 1 80 ? -14.902 17.851 4.863 1.00 46.44 80 HIS A C 1
ATOM 610 O O . HIS A 1 80 ? -13.889 17.279 5.272 1.00 46.44 80 HIS A O 1
ATOM 616 N N . ASP A 1 81 ? -15.746 18.544 5.626 1.00 52.41 81 ASP A N 1
ATOM 617 C CA . ASP A 1 81 ? -15.746 18.655 7.083 1.00 52.41 81 ASP A CA 1
ATOM 618 C C . ASP A 1 81 ? -15.355 17.350 7.787 1.00 52.41 81 ASP A C 1
ATOM 620 O O . ASP A 1 81 ? -15.840 16.283 7.424 1.00 52.41 81 ASP A O 1
ATOM 624 N N . ASP A 1 82 ? -14.455 17.461 8.773 1.00 48.12 82 ASP A N 1
ATOM 625 C CA . ASP A 1 82 ? -14.561 16.853 10.110 1.00 48.12 82 ASP A CA 1
ATOM 626 C C . ASP A 1 82 ? -13.169 16.800 10.770 1.00 48.12 82 ASP A C 1
ATOM 628 O O . ASP A 1 82 ? -12.296 15.983 10.466 1.00 48.12 82 ASP A O 1
ATOM 632 N N . GLN A 1 83 ? -12.944 17.713 11.716 1.00 51.00 83 GLN A N 1
ATOM 633 C CA . GLN A 1 83 ? -11.652 18.008 12.347 1.00 51.00 83 GLN A CA 1
ATOM 634 C C . GLN A 1 83 ? -11.071 16.921 13.280 1.00 51.00 83 GLN A C 1
ATOM 636 O O . GLN A 1 83 ? -10.083 17.184 13.963 1.00 51.00 83 GLN A O 1
ATOM 641 N N . HIS A 1 84 ? -11.609 15.698 13.326 1.00 46.81 84 HIS A N 1
ATOM 642 C CA . HIS A 1 84 ? -11.194 14.726 14.352 1.00 46.81 84 HIS A CA 1
ATOM 643 C C . HIS A 1 84 ? -10.884 13.299 13.867 1.00 46.81 84 HIS A C 1
ATOM 645 O O . HIS A 1 84 ? -10.100 12.608 14.512 1.00 46.81 84 HIS A O 1
ATOM 651 N N . TRP A 1 85 ? -11.390 12.853 12.713 1.00 48.81 85 TRP A N 1
ATOM 652 C CA . TRP A 1 85 ? -11.118 11.492 12.210 1.00 48.81 85 TRP A CA 1
ATOM 653 C C . TRP A 1 85 ? -9.766 11.352 11.481 1.00 48.81 85 TRP A C 1
ATOM 655 O O . TRP A 1 85 ? -9.316 10.248 11.193 1.00 48.81 85 TRP A O 1
ATOM 665 N N . ASN A 1 86 ? -9.071 12.467 11.243 1.00 52.16 86 ASN A N 1
ATOM 666 C CA . ASN A 1 86 ? -7.890 12.554 10.377 1.00 52.16 86 ASN A CA 1
ATOM 667 C C . ASN A 1 86 ? -6.541 12.201 11.039 1.00 52.16 86 ASN A C 1
ATOM 669 O O . ASN A 1 86 ? -5.498 12.482 10.454 1.00 52.16 86 ASN A O 1
ATOM 673 N N . LYS A 1 87 ? -6.525 11.629 12.251 1.00 62.16 87 LYS A N 1
ATOM 674 C CA . LYS A 1 87 ? -5.269 11.295 12.961 1.00 62.16 87 LYS A CA 1
ATOM 675 C C . LYS A 1 87 ? -4.853 9.826 12.881 1.00 62.16 87 LYS A C 1
ATOM 677 O O . LYS A 1 87 ? -3.780 9.486 13.367 1.00 62.16 87 LYS A O 1
ATOM 682 N N . ILE A 1 88 ? -5.684 8.951 12.316 1.00 68.50 88 ILE A N 1
ATOM 683 C CA . ILE A 1 88 ? -5.406 7.512 12.268 1.00 68.50 88 ILE A CA 1
ATOM 684 C C . ILE A 1 88 ? -5.207 7.112 10.811 1.00 68.50 88 ILE A C 1
ATOM 686 O O . ILE A 1 88 ? -6.130 7.190 10.005 1.00 68.50 88 ILE A O 1
ATOM 690 N N . GLY A 1 89 ? -3.992 6.694 10.470 1.00 79.00 89 GLY A N 1
ATOM 691 C CA . GLY A 1 89 ? -3.669 6.252 9.123 1.00 79.00 89 GLY A CA 1
ATOM 692 C C . GLY A 1 89 ? -2.172 6.137 8.882 1.00 79.00 89 GLY A C 1
ATOM 693 O O . GLY A 1 89 ? -1.348 6.338 9.772 1.00 79.00 89 GLY A O 1
ATOM 694 N N . PHE A 1 90 ? -1.833 5.807 7.646 1.00 85.19 90 PHE A N 1
ATOM 695 C CA . PHE A 1 90 ? -0.464 5.663 7.180 1.00 85.19 90 PHE A CA 1
ATOM 696 C C . PHE A 1 90 ? -0.337 6.281 5.792 1.00 85.19 90 PHE A C 1
ATOM 698 O O . PHE A 1 90 ? -1.275 6.287 4.993 1.00 85.19 90 PHE A O 1
ATOM 705 N N . LEU A 1 91 ? 0.852 6.785 5.489 1.00 88.25 91 LEU A N 1
ATOM 706 C CA . LEU A 1 91 ? 1.196 7.236 4.153 1.00 88.25 91 LEU A CA 1
ATOM 707 C C . LEU A 1 91 ? 1.879 6.104 3.405 1.00 88.25 91 LEU A C 1
ATOM 709 O O . LEU A 1 91 ? 2.909 5.585 3.833 1.00 88.25 91 LEU A O 1
ATOM 713 N N . TRP A 1 92 ? 1.302 5.753 2.264 1.00 91.81 92 TRP A N 1
ATOM 714 C CA . TRP A 1 92 ? 1.834 4.748 1.361 1.00 91.81 92 TRP A CA 1
ATOM 715 C C . TRP A 1 92 ? 2.533 5.398 0.172 1.00 91.81 92 TRP A C 1
ATOM 717 O O . TRP A 1 92 ? 2.051 6.393 -0.374 1.00 91.81 92 TRP A O 1
ATOM 727 N N . SER A 1 93 ? 3.645 4.820 -0.274 1.00 92.56 93 SER A N 1
ATOM 728 C CA . SER A 1 93 ? 4.263 5.215 -1.540 1.00 92.56 93 SER A CA 1
ATOM 729 C C . SER A 1 93 ? 4.969 4.061 -2.240 1.00 92.56 93 SER A C 1
ATOM 731 O O . SER A 1 93 ? 5.478 3.135 -1.609 1.00 92.56 93 SER A O 1
ATOM 733 N N . TRP A 1 94 ? 5.014 4.155 -3.567 1.00 93.69 94 TRP A N 1
ATOM 734 C CA . TRP A 1 94 ? 5.725 3.226 -4.437 1.00 93.69 94 TRP A CA 1
ATOM 735 C C . TRP A 1 94 ? 7.191 3.636 -4.598 1.00 93.69 94 TRP A C 1
ATOM 737 O O . TRP A 1 94 ? 7.513 4.820 -4.737 1.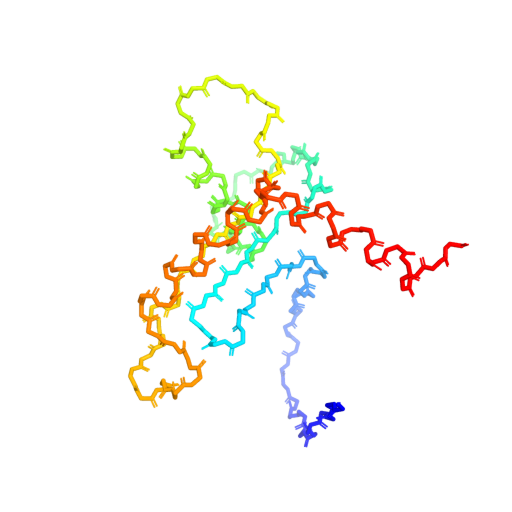00 93.69 94 TRP A O 1
ATOM 747 N N . ASN A 1 95 ? 8.091 2.657 -4.641 1.00 92.12 95 ASN A N 1
ATOM 748 C CA . ASN A 1 95 ? 9.500 2.874 -4.940 1.00 92.12 95 ASN A CA 1
ATOM 749 C C . ASN A 1 95 ? 9.753 2.845 -6.451 1.00 92.12 95 ASN A C 1
ATOM 751 O O . ASN A 1 95 ? 10.218 1.853 -7.016 1.00 92.12 95 ASN A O 1
ATOM 755 N N . TYR A 1 96 ? 9.526 3.977 -7.108 1.00 88.94 96 TYR A N 1
ATOM 756 C CA . TYR A 1 96 ? 9.830 4.121 -8.534 1.00 88.94 96 TYR A CA 1
ATOM 757 C C . TYR A 1 96 ? 11.334 4.143 -8.851 1.00 88.94 96 TYR A C 1
ATOM 759 O O . TYR A 1 96 ? 11.722 3.977 -10.007 1.00 88.94 96 TYR A O 1
ATO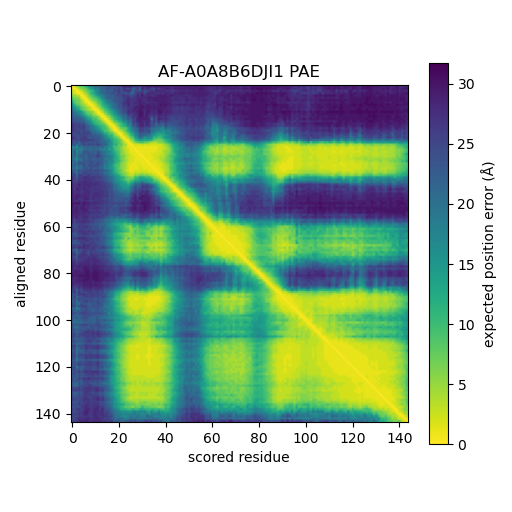M 767 N N . MET A 1 97 ? 12.200 4.312 -7.844 1.00 90.19 97 MET A N 1
ATOM 768 C CA . MET A 1 97 ? 13.655 4.284 -8.030 1.00 90.19 97 MET A CA 1
ATOM 769 C C . MET A 1 97 ? 14.207 2.860 -8.153 1.00 90.19 97 MET A C 1
ATOM 771 O O . MET A 1 97 ? 15.362 2.677 -8.549 1.00 90.19 97 MET A O 1
ATOM 775 N N . LEU A 1 98 ? 13.402 1.839 -7.846 1.00 86.25 98 LEU A N 1
ATOM 776 C CA . LEU A 1 98 ? 13.800 0.447 -7.989 1.00 86.25 98 LEU A CA 1
ATOM 777 C C . LEU A 1 98 ? 13.848 0.063 -9.472 1.00 86.25 98 LEU A C 1
ATOM 779 O O . LEU A 1 98 ? 12.867 -0.368 -10.074 1.00 86.25 98 LEU A O 1
ATOM 783 N N . SER A 1 99 ? 15.005 0.264 -10.100 1.00 83.81 99 SER A N 1
ATOM 784 C CA . SER A 1 99 ? 15.192 0.001 -11.528 1.00 83.81 99 SER A CA 1
ATOM 785 C C . SER A 1 99 ? 15.220 -1.500 -11.845 1.00 83.81 99 SER A C 1
ATOM 787 O O . SER A 1 99 ? 15.440 -2.338 -10.973 1.00 83.81 99 SER A O 1
ATOM 789 N N . LYS A 1 100 ? 15.017 -1.868 -13.123 1.00 82.06 100 LYS A N 1
ATOM 790 C CA . LYS A 1 100 ? 14.981 -3.280 -13.570 1.00 82.06 100 LYS A CA 1
ATOM 791 C C . LYS A 1 100 ? 16.250 -4.055 -13.198 1.00 82.06 100 LYS A C 1
ATOM 793 O O . LYS A 1 100 ? 16.160 -5.239 -12.915 1.00 82.06 100 LYS A O 1
ATOM 798 N N . LYS A 1 101 ? 17.402 -3.377 -13.137 1.00 87.12 101 LYS A N 1
ATOM 799 C CA . LYS A 1 101 ? 18.695 -3.965 -12.754 1.00 87.12 101 LYS A CA 1
ATOM 800 C C . LYS A 1 101 ? 18.700 -4.529 -11.326 1.00 87.12 101 LYS A C 1
ATOM 802 O O . LYS A 1 101 ? 19.447 -5.460 -11.060 1.00 87.12 101 LYS A O 1
ATOM 807 N N . TRP A 1 102 ? 17.898 -3.956 -10.430 1.00 84.12 102 TRP A N 1
ATOM 808 C CA . TRP A 1 102 ? 17.842 -4.325 -9.013 1.00 84.12 102 TRP A CA 1
ATOM 809 C C . TRP A 1 102 ? 16.612 -5.163 -8.658 1.00 84.12 102 TRP A C 1
ATOM 811 O O . TRP A 1 102 ? 16.453 -5.557 -7.506 1.00 84.12 102 TRP A O 1
ATOM 821 N N . ARG A 1 103 ? 15.738 -5.438 -9.636 1.00 85.62 103 ARG A N 1
ATOM 822 C CA . ARG A 1 103 ? 14.589 -6.318 -9.434 1.00 85.62 103 ARG A CA 1
ATOM 823 C C . ARG A 1 103 ? 15.047 -7.771 -9.471 1.00 85.62 103 ARG A C 1
ATOM 825 O O . ARG A 1 103 ? 15.786 -8.178 -10.363 1.00 85.62 103 ARG A O 1
ATOM 832 N N . THR A 1 104 ? 14.564 -8.551 -8.518 1.00 84.31 104 THR A N 1
ATOM 833 C CA . THR A 1 104 ? 14.685 -10.013 -8.509 1.00 84.31 104 THR A CA 1
ATOM 834 C C . THR A 1 104 ? 13.290 -10.629 -8.548 1.00 84.31 104 THR A C 1
ATOM 836 O O . THR A 1 104 ? 12.296 -9.911 -8.427 1.00 84.31 104 THR A O 1
ATOM 839 N N . SER A 1 105 ? 13.186 -11.955 -8.649 1.00 83.56 105 SER A N 1
ATOM 840 C CA . SER A 1 105 ? 11.894 -12.651 -8.575 1.00 83.56 105 SER A CA 1
ATOM 841 C C . SER A 1 105 ? 11.104 -12.345 -7.289 1.00 83.56 105 SER A C 1
ATOM 843 O O . SER A 1 105 ? 9.885 -12.444 -7.291 1.00 83.56 105 SER A O 1
ATOM 845 N N . HIS A 1 106 ? 11.776 -11.918 -6.212 1.00 83.44 106 HIS A N 1
ATOM 846 C CA . HIS A 1 106 ? 11.163 -11.580 -4.919 1.00 83.44 106 HIS A CA 1
ATOM 847 C C . HIS A 1 106 ? 10.729 -10.109 -4.801 1.00 83.44 106 HIS A C 1
ATOM 849 O O . HIS A 1 106 ? 10.098 -9.720 -3.822 1.00 83.44 106 HIS A O 1
ATOM 855 N N . THR A 1 107 ? 11.072 -9.269 -5.778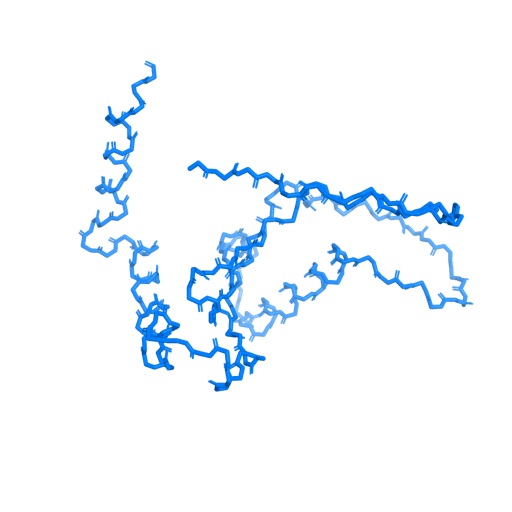 1.00 85.69 107 THR A N 1
ATOM 856 C CA . THR A 1 107 ? 10.699 -7.847 -5.782 1.00 85.69 107 THR A CA 1
ATOM 857 C C . THR A 1 107 ? 9.214 -7.635 -6.106 1.00 85.69 107 THR A C 1
ATOM 859 O O . THR A 1 107 ? 8.642 -6.603 -5.753 1.00 85.69 107 THR A O 1
ATOM 862 N N . GLY A 1 108 ? 8.578 -8.619 -6.747 1.00 84.75 108 GLY A N 1
ATOM 863 C CA . GLY A 1 108 ? 7.231 -8.473 -7.288 1.00 84.75 108 GLY A CA 1
ATOM 864 C C . GLY A 1 108 ? 7.178 -7.506 -8.476 1.00 84.75 108 GLY A C 1
ATOM 865 O O . GLY A 1 108 ? 8.150 -6.819 -8.808 1.00 84.75 108 GLY A O 1
ATOM 866 N N . ASP A 1 109 ? 6.031 -7.480 -9.143 1.00 89.38 109 ASP A N 1
ATOM 867 C CA . ASP A 1 109 ? 5.705 -6.539 -10.210 1.00 89.38 109 ASP A CA 1
ATOM 868 C C . ASP A 1 109 ? 4.791 -5.410 -9.695 1.00 89.38 109 ASP A C 1
ATOM 870 O O . ASP A 1 109 ? 4.540 -5.273 -8.495 1.00 89.38 109 ASP A O 1
ATOM 874 N N . GLU A 1 110 ? 4.351 -4.532 -10.595 1.00 89.38 110 GLU A N 1
ATOM 875 C CA . GLU A 1 110 ? 3.418 -3.444 -10.262 1.00 89.38 110 GLU A CA 1
ATOM 876 C C . GLU A 1 110 ? 2.043 -3.998 -9.858 1.00 89.38 110 GLU A C 1
ATOM 878 O O . GLU A 1 110 ? 1.428 -3.511 -8.917 1.00 89.38 110 GLU A O 1
ATOM 883 N N . HIS A 1 111 ? 1.612 -5.105 -10.469 1.00 92.38 111 HIS A N 1
ATOM 884 C CA . HIS A 1 111 ? 0.348 -5.757 -10.124 1.00 92.38 111 HIS A CA 1
ATOM 885 C C . HIS A 1 111 ? 0.348 -6.347 -8.710 1.00 92.38 111 HIS A C 1
ATOM 887 O O . HIS A 1 111 ? -0.639 -6.250 -7.982 1.00 92.38 111 HIS A O 1
ATOM 893 N N . PHE A 1 112 ? 1.458 -6.957 -8.291 1.00 92.81 112 PHE A N 1
ATOM 894 C CA . PHE A 1 112 ? 1.647 -7.409 -6.916 1.00 92.81 112 PHE A CA 1
ATOM 895 C C . PHE A 1 112 ? 1.572 -6.240 -5.932 1.00 92.81 112 PHE A C 1
ATOM 897 O O . PHE A 1 112 ? 0.916 -6.356 -4.900 1.00 92.81 112 PHE A O 1
ATOM 904 N N . GLN A 1 113 ? 2.215 -5.119 -6.262 1.00 93.88 113 GLN A N 1
ATOM 905 C CA . GLN A 1 113 ? 2.191 -3.907 -5.447 1.00 93.88 113 GLN A CA 1
ATOM 906 C C . GLN A 1 113 ? 0.757 -3.389 -5.242 1.00 93.88 113 GLN A C 1
ATOM 908 O O . GLN A 1 113 ? 0.350 -3.167 -4.099 1.00 93.88 113 GLN A O 1
ATOM 913 N N . ASP A 1 114 ? -0.034 -3.294 -6.314 1.00 95.12 114 ASP A N 1
ATOM 914 C CA . ASP A 1 114 ? -1.441 -2.876 -6.249 1.00 95.12 114 ASP A CA 1
ATOM 915 C C . ASP A 1 114 ? -2.299 -3.836 -5.416 1.00 95.12 114 ASP A C 1
ATOM 917 O O . ASP A 1 114 ? -3.078 -3.406 -4.561 1.00 95.12 114 ASP A O 1
ATOM 921 N N . LYS A 1 115 ? -2.122 -5.150 -5.613 1.00 96.81 115 LYS A N 1
ATOM 922 C CA . LYS A 1 115 ? -2.802 -6.178 -4.812 1.00 96.81 115 LYS A CA 1
ATOM 923 C C . LYS A 1 115 ? -2.455 -6.083 -3.332 1.00 96.81 115 LYS A C 1
ATOM 925 O O . LYS A 1 115 ? -3.341 -6.250 -2.501 1.00 96.81 115 LYS A O 1
ATOM 930 N N . MET A 1 116 ? -1.194 -5.810 -3.005 1.00 96.06 116 MET A N 1
ATOM 931 C CA . MET A 1 116 ? -0.746 -5.689 -1.620 1.00 96.06 116 MET A CA 1
ATOM 932 C C . MET A 1 116 ? -1.399 -4.483 -0.938 1.00 96.06 116 MET A C 1
ATOM 934 O O . MET A 1 116 ? -1.920 -4.617 0.163 1.00 96.06 116 MET A O 1
ATOM 938 N N . LEU A 1 117 ? -1.468 -3.329 -1.613 1.00 95.31 117 LEU A N 1
ATOM 939 C CA . LEU A 1 117 ? -2.179 -2.162 -1.081 1.00 95.31 117 LEU A CA 1
ATOM 940 C C . LEU A 1 117 ? -3.683 -2.425 -0.915 1.00 95.31 117 LEU A C 1
ATOM 942 O O . LEU A 1 117 ? -4.274 -1.990 0.074 1.00 95.31 117 LEU A O 1
ATOM 946 N N . ALA A 1 118 ? -4.312 -3.119 -1.867 1.00 96.50 118 ALA A N 1
ATOM 947 C CA . ALA A 1 118 ? -5.718 -3.497 -1.760 1.00 96.50 118 ALA A CA 1
ATOM 948 C C . ALA A 1 118 ? -5.964 -4.417 -0.552 1.00 96.50 118 ALA A C 1
ATOM 950 O O . ALA A 1 118 ? -6.809 -4.095 0.283 1.00 96.50 118 ALA A O 1
ATOM 951 N N . ASP A 1 119 ? -5.183 -5.491 -0.410 1.00 97.31 119 ASP A N 1
ATOM 952 C CA . ASP A 1 119 ? -5.284 -6.417 0.725 1.00 97.31 119 ASP A CA 1
ATOM 953 C C . ASP A 1 119 ? -5.020 -5.714 2.061 1.00 97.31 119 ASP A C 1
ATOM 955 O O . ASP A 1 119 ? -5.752 -5.919 3.026 1.00 97.31 119 ASP A O 1
ATOM 959 N N . PHE A 1 120 ? -4.034 -4.814 2.109 1.00 95.56 120 PHE A N 1
ATOM 960 C CA . PHE A 1 120 ? -3.718 -4.057 3.316 1.00 95.56 120 PHE A CA 1
ATOM 961 C C . PHE A 1 120 ? -4.876 -3.151 3.753 1.00 95.56 120 PHE A C 1
ATOM 963 O O . PHE A 1 120 ? -5.202 -3.083 4.937 1.00 95.56 120 PHE A O 1
ATOM 970 N N . ARG A 1 121 ? -5.557 -2.492 2.806 1.00 93.94 121 ARG A N 1
ATOM 971 C CA . ARG A 1 121 ? -6.762 -1.697 3.099 1.00 93.94 121 ARG A CA 1
ATOM 972 C C . ARG A 1 121 ? -7.900 -2.567 3.621 1.00 93.94 121 ARG A C 1
ATOM 974 O O . ARG A 1 121 ? -8.568 -2.172 4.574 1.00 93.94 121 ARG A O 1
ATOM 981 N N . GLU A 1 122 ? -8.111 -3.733 3.017 1.00 96.31 122 GLU A N 1
ATOM 982 C CA . GLU A 1 122 ? -9.127 -4.690 3.463 1.00 96.31 122 GLU A CA 1
ATOM 983 C C . GLU A 1 122 ? -8.833 -5.199 4.878 1.00 96.31 122 GLU A C 1
ATOM 985 O O . GLU A 1 122 ? -9.720 -5.173 5.736 1.00 96.31 122 GLU A O 1
ATOM 990 N N . PHE A 1 123 ? -7.576 -5.552 5.153 1.00 95.62 123 PHE A N 1
ATOM 991 C CA . PHE A 1 123 ? -7.107 -5.922 6.483 1.00 95.62 123 PHE A CA 1
ATOM 992 C C . PHE A 1 123 ? -7.376 -4.807 7.504 1.00 95.62 123 PHE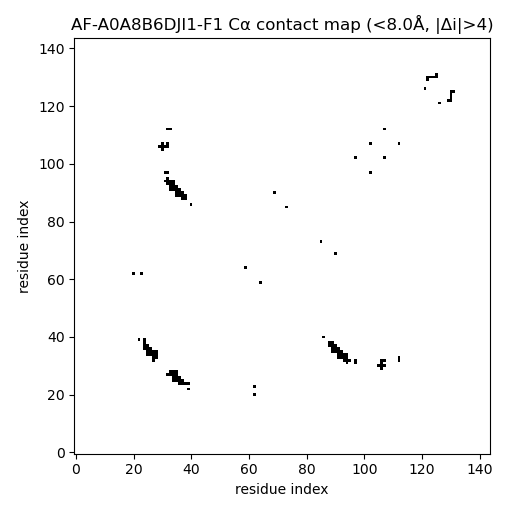 A C 1
ATOM 994 O O . PHE A 1 123 ? -8.023 -5.053 8.519 1.00 95.62 123 PHE A O 1
ATOM 1001 N N . CYS A 1 124 ? -6.981 -3.561 7.217 1.00 92.62 124 CYS A N 1
ATOM 1002 C CA . CYS A 1 124 ? -7.235 -2.423 8.108 1.00 92.62 124 CYS A CA 1
ATOM 1003 C C . CYS A 1 124 ? -8.730 -2.136 8.328 1.00 92.62 124 CYS A C 1
ATOM 1005 O O . CYS A 1 124 ? -9.099 -1.636 9.387 1.00 92.62 124 CYS A O 1
ATOM 1007 N N . SER A 1 125 ? -9.594 -2.459 7.362 1.00 92.69 125 SER A N 1
ATOM 1008 C CA . SER A 1 125 ? -11.052 -2.324 7.503 1.00 92.69 125 SER A CA 1
ATOM 1009 C C . SER A 1 125 ? -11.715 -3.457 8.298 1.00 92.69 125 SER A C 1
ATOM 1011 O O . SER A 1 125 ? -12.937 -3.469 8.424 1.00 92.69 125 SER A O 1
ATOM 1013 N N . ASN A 1 126 ? -10.929 -4.403 8.829 1.00 95.00 126 ASN A N 1
ATOM 1014 C CA . ASN A 1 126 ? -11.410 -5.638 9.454 1.00 95.00 126 ASN A CA 1
ATOM 1015 C C . ASN A 1 126 ? -12.339 -6.448 8.529 1.00 95.00 126 ASN A C 1
ATOM 1017 O O . ASN A 1 126 ? -13.339 -7.015 8.972 1.00 95.00 126 ASN A O 1
ATOM 1021 N N . LYS A 1 127 ? -12.031 -6.495 7.227 1.00 96.44 127 LYS A N 1
ATOM 1022 C CA . LYS A 1 127 ? -12.780 -7.335 6.290 1.00 96.44 127 LYS A CA 1
ATOM 1023 C C . LYS A 1 127 ? -12.618 -8.806 6.681 1.00 96.44 127 LYS A C 1
ATOM 1025 O O . LYS A 1 127 ? -11.506 -9.243 6.980 1.00 96.44 127 LYS A O 1
ATOM 1030 N N . ASP A 1 128 ? -13.732 -9.535 6.680 1.00 96.44 128 ASP A N 1
ATOM 1031 C CA . ASP A 1 128 ? -13.809 -10.952 7.054 1.00 96.44 128 ASP A CA 1
ATOM 1032 C C . ASP A 1 128 ? -13.231 -11.245 8.454 1.00 96.44 128 ASP A C 1
ATOM 1034 O O . ASP A 1 128 ? -12.663 -12.303 8.680 1.00 96.44 128 ASP A O 1
ATOM 1038 N N . ASP A 1 129 ? -13.315 -10.278 9.381 1.00 96.50 129 ASP A N 1
ATOM 1039 C CA . ASP A 1 129 ? -12.787 -10.364 10.753 1.00 96.50 129 ASP A CA 1
ATOM 1040 C C . ASP A 1 129 ? -11.273 -10.649 10.876 1.00 96.50 129 ASP A C 1
ATOM 1042 O O . ASP A 1 129 ? -10.765 -10.879 11.975 1.00 96.50 129 ASP A O 1
ATOM 1046 N N . ARG A 1 130 ? -10.509 -10.521 9.782 1.00 96.75 130 ARG A N 1
ATOM 1047 C CA . ARG A 1 130 ? -9.063 -10.811 9.739 1.00 96.75 130 ARG A CA 1
ATOM 1048 C C . ARG A 1 130 ? -8.239 -10.030 10.763 1.00 96.75 130 ARG A C 1
ATOM 1050 O O . ARG A 1 130 ? -7.280 -10.561 11.320 1.00 96.75 130 ARG A O 1
ATOM 1057 N N . LEU A 1 131 ? -8.569 -8.758 10.998 1.00 95.06 131 LEU A N 1
ATOM 1058 C CA . LEU A 1 131 ? -7.844 -7.925 11.966 1.00 95.06 131 LEU A CA 1
ATOM 1059 C C . LEU A 1 131 ? -8.165 -8.348 13.404 1.00 95.06 131 LEU A C 1
ATOM 1061 O O . LEU A 1 131 ? -7.285 -8.364 14.265 1.00 95.06 131 LEU A O 1
ATOM 1065 N N . LYS A 1 132 ? -9.423 -8.708 13.661 1.00 94.31 132 LYS A N 1
ATOM 1066 C CA . LYS A 1 132 ? -9.879 -9.209 14.955 1.00 94.31 132 LYS A CA 1
ATOM 1067 C C . LYS A 1 132 ? -9.241 -10.557 15.289 1.00 94.31 132 LYS A C 1
ATOM 1069 O O . LYS A 1 132 ? -8.750 -10.719 16.404 1.00 94.31 132 LYS A O 1
ATOM 1074 N N . GLU A 1 133 ? -9.218 -11.489 14.339 1.00 95.12 133 GLU A N 1
ATOM 1075 C CA . GLU A 1 133 ? -8.553 -12.791 14.478 1.00 95.12 133 GLU A CA 1
ATOM 1076 C C . GLU A 1 133 ? -7.060 -12.621 14.769 1.00 95.12 133 GLU A C 1
ATOM 1078 O O . GLU A 1 133 ? -6.573 -13.126 15.778 1.00 95.12 133 GLU A O 1
ATOM 1083 N N . TYR A 1 134 ? -6.367 -11.788 13.985 1.00 93.75 134 TYR A N 1
ATOM 1084 C CA . TYR A 1 134 ? -4.960 -11.457 14.222 1.00 93.75 134 TYR A CA 1
ATOM 1085 C C . TYR A 1 134 ? -4.701 -10.954 15.653 1.00 93.75 134 TYR A C 1
ATOM 1087 O O . TYR A 1 134 ? -3.722 -11.332 16.298 1.00 93.75 134 TYR A O 1
ATOM 1095 N N . TRP A 1 135 ? -5.588 -10.105 16.181 1.00 92.56 135 TRP A N 1
ATOM 1096 C CA . TRP A 1 135 ? -5.461 -9.588 17.544 1.00 92.56 135 TRP A CA 1
ATOM 1097 C C . TRP A 1 135 ? -5.726 -10.646 18.622 1.00 92.56 135 TRP A C 1
ATOM 1099 O O . TRP A 1 135 ? -5.137 -10.586 19.706 1.00 92.56 135 TRP A O 1
ATOM 1109 N N . HIS A 1 136 ? -6.620 -11.601 18.354 1.00 92.50 136 HIS A N 1
ATOM 1110 C CA . HIS A 1 136 ? -6.849 -12.736 19.243 1.00 92.50 136 HIS A CA 1
ATOM 1111 C C . HIS A 1 136 ? -5.612 -13.630 19.321 1.00 92.50 136 HIS A C 1
ATOM 1113 O O . HIS A 1 136 ? -5.165 -13.910 20.433 1.00 92.50 136 HIS A O 1
ATOM 1119 N N . ASP A 1 137 ? -5.018 -13.982 18.183 1.00 90.31 137 ASP A N 1
ATOM 1120 C CA . ASP A 1 137 ? -3.806 -14.806 18.125 1.00 90.31 137 ASP A CA 1
ATOM 1121 C C . ASP A 1 137 ? -2.634 -14.129 18.848 1.00 90.31 137 ASP A C 1
ATOM 1123 O O . ASP A 1 137 ? -1.988 -14.731 19.705 1.00 90.31 137 ASP A O 1
ATOM 1127 N N . TYR A 1 138 ? -2.431 -12.826 18.619 1.00 88.56 138 TYR A N 1
ATOM 1128 C CA . TYR A 1 138 ? -1.377 -12.063 19.295 1.00 88.56 138 TYR A CA 1
ATOM 1129 C C . TYR A 1 138 ? -1.498 -12.081 20.829 1.00 88.56 138 TYR A C 1
ATOM 1131 O O . TYR A 1 138 ? -0.489 -12.144 21.539 1.00 88.56 138 TYR A O 1
ATOM 1139 N N . LYS A 1 139 ? -2.730 -12.016 21.353 1.00 80.62 139 LYS A N 1
ATOM 1140 C CA . LYS A 1 139 ? -3.004 -12.096 22.797 1.00 80.62 139 LYS A CA 1
ATOM 1141 C C . LYS A 1 139 ? -2.780 -13.493 23.367 1.00 80.62 139 LYS A C 1
ATOM 1143 O O . LYS A 1 139 ? -2.458 -13.602 24.546 1.00 80.62 139 LYS A O 1
ATOM 1148 N N . LEU A 1 140 ? -2.981 -14.540 22.569 1.00 75.44 140 LEU A N 1
ATOM 1149 C CA . LEU A 1 140 ? -2.716 -15.917 22.986 1.00 75.44 140 LEU A CA 1
ATOM 1150 C C . LEU A 1 140 ? -1.210 -16.186 23.079 1.00 75.44 140 LEU A C 1
ATOM 1152 O O . LEU A 1 140 ? -0.773 -16.840 24.023 1.00 75.44 140 LEU A O 1
ATOM 1156 N N . ASP A 1 141 ? -0.425 -15.618 22.163 1.00 75.62 141 ASP A N 1
ATOM 1157 C CA . ASP A 1 141 ? 1.037 -15.750 22.157 1.00 75.62 141 ASP A CA 1
ATOM 1158 C C . ASP A 1 141 ? 1.732 -14.898 23.236 1.00 75.62 141 ASP A C 1
ATOM 1160 O O . ASP A 1 141 ? 2.865 -15.188 23.622 1.00 75.62 141 ASP A O 1
ATOM 1164 N N . ASN A 1 142 ? 1.059 -13.862 23.753 1.00 68.75 142 ASN A N 1
ATOM 1165 C CA . ASN A 1 142 ? 1.560 -12.991 24.820 1.00 68.75 142 ASN A CA 1
ATOM 1166 C C . ASN A 1 142 ? 0.525 -12.852 25.953 1.00 68.75 142 ASN A C 1
ATOM 1168 O O . ASN A 1 142 ? -0.145 -11.815 26.042 1.00 68.75 142 ASN A O 1
ATOM 1172 N N . PRO A 1 143 ? 0.370 -13.870 26.823 1.00 63.59 143 PRO A N 1
ATOM 1173 C CA . PRO A 1 143 ? -0.491 -13.752 27.992 1.00 63.59 143 PRO A CA 1
ATOM 1174 C C . PRO A 1 143 ? 0.065 -12.672 28.934 1.00 63.59 143 PRO A C 1
ATOM 1176 O O . PRO A 1 143 ? 1.256 -12.668 29.246 1.00 63.59 143 PRO A O 1
ATOM 1179 N N . VAL A 1 144 ? -0.806 -11.740 29.336 1.00 64.50 144 VAL A N 1
ATOM 1180 C CA . VAL A 1 144 ? -0.514 -10.663 30.303 1.00 64.50 144 VAL A CA 1
ATOM 1181 C C . VAL A 1 144 ? -0.227 -11.236 31.685 1.00 64.50 144 VAL A C 1
ATOM 1183 O O . VAL A 1 144 ? -0.981 -12.145 32.100 1.00 64.50 144 VAL A O 1
#

Foldseek 3Di:
DDDDDDDDDDDDDDDPPPDPPPPFPKDADPLNFKIKGADDPPPPDPPPPPDDDDPDPDDDDPVRVVVVVLVVVLVVVDPDDDDPPSRDDIDMDTDPVCDPVNGDPSNDDVVVVVVVVVVVVCCVVCPVVNVVVVVVVVCVVPPD